Protein AF-A0A7C8KZ27-F1 (afdb_monomer_lite)

Secondary structure (DSSP, 8-state):
--------------------------SSPPPPHHHHHHS--------HHHHHHHHHHHHHHHHHHHHHHHHHHHHHSBTTSTTSS-BB--HHHHHHHHHHHHHHHH-

Foldseek 3Di:
DDDDDDDDDDDDDPPPPPPDPPPPPPVDDDDDPVCVVPPDDDDDDDPVVVVVVVVVVVVVVCCVPVVLVVLLQQCADPCPCPVHDYHNNVHNVRSVVVSVVVVVVVD

Structure (mmCIF, N/CA/C/O backbone):
data_AF-A0A7C8KZ27-F1
#
_entry.id   AF-A0A7C8KZ27-F1
#
loop_
_atom_site.group_PDB
_atom_site.id
_atom_site.type_symbol
_atom_site.label_atom_id
_atom_site.label_alt_id
_atom_site.label_comp_id
_atom_site.label_asym_id
_atom_site.label_entity_id
_atom_site.label_seq_id
_atom_site.pdbx_PDB_ins_code
_atom_site.Cartn_x
_atom_site.Cartn_y
_atom_site.Cartn_z
_atom_site.occupancy
_atom_site.B_iso_or_equiv
_atom_site.auth_seq_id
_atom_site.auth_comp_id
_atom_site.auth_asym_id
_atom_site.auth_atom_id
_atom_site.pdbx_PDB_model_num
ATOM 1 N N . MET A 1 1 ? -51.859 63.190 66.828 1.00 37.47 1 MET A N 1
ATOM 2 C CA . MET A 1 1 ? -52.276 63.936 65.622 1.00 37.47 1 MET A CA 1
ATOM 3 C C . MET A 1 1 ? -51.339 63.549 64.485 1.00 37.47 1 MET A C 1
ATOM 5 O O . MET A 1 1 ? -50.150 63.752 64.668 1.00 37.47 1 MET A O 1
ATOM 9 N N . ALA A 1 2 ? -51.906 63.023 63.384 1.00 42.22 2 ALA A N 1
ATOM 10 C CA . ALA A 1 2 ? -51.324 62.794 62.042 1.00 42.22 2 ALA A CA 1
ATOM 11 C C . ALA A 1 2 ? -50.141 61.805 61.908 1.00 42.22 2 ALA A C 1
ATOM 13 O O . ALA A 1 2 ? -49.336 61.688 62.817 1.00 42.22 2 ALA A O 1
ATOM 14 N N . SER A 1 3 ? -49.885 61.119 60.789 1.00 43.38 3 SER A N 1
ATOM 15 C CA . SER A 1 3 ? -50.639 60.583 59.634 1.00 43.38 3 SER A CA 1
ATOM 16 C C . SER A 1 3 ? -49.605 59.808 58.778 1.00 43.38 3 SER A C 1
ATOM 18 O O . SER A 1 3 ? -48.408 60.034 58.913 1.00 43.38 3 SER A O 1
ATOM 20 N N . ALA A 1 4 ? -50.086 58.905 57.925 1.00 48.12 4 ALA A N 1
ATOM 21 C CA . ALA A 1 4 ? -49.403 57.892 57.109 1.00 48.12 4 ALA A CA 1
ATOM 22 C C . ALA A 1 4 ? -48.397 58.345 56.014 1.00 48.12 4 ALA A C 1
ATOM 24 O O . ALA A 1 4 ? -48.444 59.486 55.561 1.00 48.12 4 ALA A O 1
ATOM 25 N N . ASN A 1 5 ? -47.604 57.352 55.549 1.00 40.06 5 ASN A N 1
ATOM 26 C CA . ASN A 1 5 ? -47.059 57.042 54.193 1.00 40.06 5 ASN A CA 1
ATOM 27 C C . ASN A 1 5 ? -45.568 56.639 54.280 1.00 40.06 5 ASN A C 1
ATOM 29 O O . ASN A 1 5 ? -44.807 57.312 54.954 1.00 40.06 5 ASN A O 1
ATOM 33 N N . GLY A 1 6 ? -45.033 55.580 53.660 1.00 42.25 6 GLY A N 1
ATOM 34 C CA . GLY A 1 6 ? -45.487 54.728 52.559 1.00 42.25 6 GLY A CA 1
ATOM 35 C C . GLY A 1 6 ? -44.383 54.647 51.486 1.00 42.25 6 GLY A C 1
ATOM 36 O O . GLY A 1 6 ? -43.960 55.690 51.002 1.00 42.25 6 GLY A O 1
ATOM 37 N N . THR A 1 7 ? -44.005 53.424 51.070 1.00 39.50 7 THR A N 1
ATOM 38 C CA . THR A 1 7 ? -43.188 53.060 49.873 1.00 39.50 7 THR A CA 1
ATOM 39 C C . THR A 1 7 ? -41.670 53.346 49.972 1.00 39.50 7 THR A C 1
ATOM 41 O O . THR A 1 7 ? -41.267 54.281 50.641 1.00 39.50 7 THR A O 1
ATOM 44 N N . ALA A 1 8 ? -40.735 52.578 49.403 1.00 44.12 8 ALA A N 1
ATOM 45 C CA . ALA A 1 8 ? -40.798 51.585 48.339 1.00 44.12 8 ALA A CA 1
ATOM 46 C C . ALA A 1 8 ? -39.702 50.512 48.514 1.00 44.12 8 ALA A C 1
ATOM 48 O O . ALA A 1 8 ? -38.590 50.779 48.966 1.00 44.12 8 ALA A O 1
ATOM 49 N N . SER A 1 9 ? -40.052 49.299 48.109 1.00 47.62 9 SER A N 1
ATOM 50 C CA . SER A 1 9 ? -39.172 48.197 47.741 1.00 47.62 9 SER A CA 1
ATOM 51 C C . SER A 1 9 ? -38.185 48.594 46.635 1.00 47.62 9 SER A C 1
A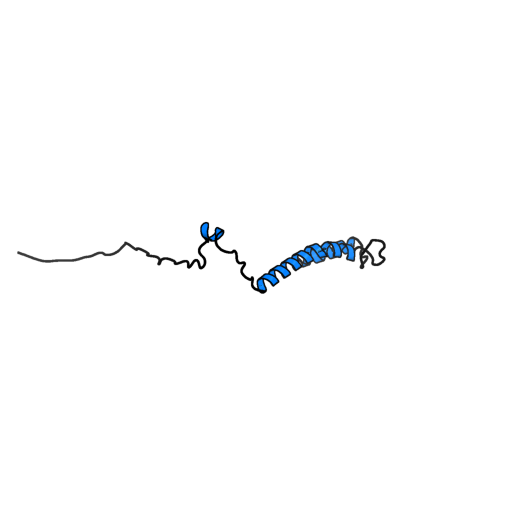TOM 53 O O . SER A 1 9 ? -38.570 49.255 45.674 1.00 47.62 9 SER A O 1
ATOM 55 N N . ASN A 1 10 ? -36.947 48.095 46.710 1.00 42.94 10 ASN A N 1
ATOM 56 C CA . ASN A 1 10 ? -36.163 47.814 45.508 1.00 42.94 10 ASN A CA 1
ATOM 57 C C . ASN A 1 10 ? -35.676 46.354 45.562 1.00 42.94 10 ASN A C 1
ATOM 59 O O . ASN A 1 10 ? -34.939 46.005 46.488 1.00 42.94 10 ASN A O 1
ATOM 63 N N . PRO A 1 11 ? -36.137 45.488 44.646 1.00 46.78 11 PRO A N 1
ATOM 64 C CA . PRO A 1 11 ? -35.748 44.089 44.576 1.00 46.78 11 PRO A CA 1
ATOM 65 C C . PRO A 1 11 ? -34.522 43.889 43.673 1.00 46.78 11 PRO A C 1
ATOM 67 O O . PRO A 1 11 ? -34.324 44.614 42.705 1.00 46.78 11 PRO A O 1
ATOM 70 N N . GLY A 1 12 ? -33.778 42.818 43.944 1.00 44.28 12 GLY A N 1
ATOM 71 C CA . GLY A 1 12 ? -33.083 42.051 42.912 1.00 44.28 12 GLY A CA 1
ATOM 72 C C . GLY A 1 12 ? -31.680 42.512 42.528 1.00 44.28 12 GLY A C 1
ATOM 73 O O . GLY A 1 12 ? -31.513 43.383 41.683 1.00 44.28 12 GLY A O 1
ATOM 74 N N . SER A 1 13 ? -30.673 41.789 43.022 1.00 50.72 13 SER A N 1
ATOM 75 C CA . SER A 1 13 ? -29.473 41.499 42.229 1.00 50.72 13 SER A CA 1
ATOM 76 C C . SER A 1 13 ? -28.721 40.260 42.721 1.00 50.72 13 SER A C 1
ATOM 78 O O . SER A 1 13 ? -27.498 40.265 42.720 1.00 50.72 13 SER A O 1
ATOM 80 N N . ASP A 1 14 ? -29.420 39.190 43.095 1.00 48.94 14 ASP A N 1
ATOM 81 C CA . ASP A 1 14 ? -28.772 37.885 43.255 1.00 48.94 14 ASP A CA 1
ATOM 82 C C . ASP A 1 14 ? -29.238 37.010 42.100 1.00 48.94 14 ASP A C 1
ATOM 84 O O . ASP A 1 14 ? -30.129 36.168 42.217 1.00 48.94 14 ASP A O 1
ATOM 88 N N . GLY A 1 15 ? -28.668 37.301 40.929 1.00 44.50 15 GLY A N 1
ATOM 89 C CA . GLY A 1 15 ? -28.728 36.428 39.768 1.00 44.50 15 GLY A CA 1
ATOM 90 C C . GLY A 1 15 ? -28.002 35.130 40.088 1.00 44.50 15 GLY A C 1
ATOM 91 O O . GLY A 1 15 ? -26.853 34.940 39.700 1.00 44.50 15 GLY A O 1
ATOM 92 N N . VAL A 1 16 ? -28.676 34.234 40.808 1.00 52.28 16 VAL A N 1
ATOM 93 C CA . VAL A 1 16 ? -28.365 32.811 40.791 1.00 52.28 16 VAL A CA 1
ATOM 94 C C . VAL A 1 16 ? -28.746 32.339 39.397 1.00 52.28 16 VAL A C 1
ATOM 96 O O . VAL A 1 16 ? -29.880 31.947 39.130 1.00 52.28 16 VAL A O 1
ATOM 99 N N . THR A 1 17 ? -27.789 32.425 38.477 1.00 45.62 17 THR A N 1
ATOM 100 C CA . THR A 1 17 ? -27.796 31.605 37.273 1.00 45.62 17 THR A CA 1
ATOM 101 C C . THR A 1 17 ? -27.621 30.168 37.747 1.00 45.62 17 THR A C 1
ATOM 103 O O . THR A 1 17 ? -26.513 29.642 37.800 1.00 45.62 17 THR A O 1
ATOM 106 N N . SER A 1 18 ? -28.714 29.540 38.179 1.00 52.72 18 SER A N 1
ATOM 107 C CA . SER A 1 18 ? -28.776 28.092 38.287 1.00 52.72 18 SER A CA 1
ATOM 108 C C . SER A 1 18 ? -28.808 27.572 36.858 1.00 52.72 18 SER A C 1
ATOM 110 O O . SER A 1 18 ? -29.882 27.380 36.280 1.00 52.72 18 SER A O 1
ATOM 112 N N . SER A 1 19 ? -27.627 27.404 36.262 1.00 51.22 19 SER A N 1
ATOM 113 C CA . SER A 1 19 ? -27.486 26.474 35.151 1.00 51.22 19 SER A CA 1
ATOM 114 C C . SER A 1 19 ? -28.129 25.164 35.618 1.00 51.22 19 SER A C 1
ATOM 116 O O . SER A 1 19 ? -27.817 24.716 36.729 1.00 51.22 19 SER A O 1
ATOM 118 N N . PRO A 1 20 ? -29.079 24.586 34.861 1.00 51.91 20 PRO A N 1
ATOM 119 C CA . PRO A 1 20 ? -29.580 23.256 35.171 1.00 51.91 20 PRO A CA 1
ATOM 120 C C . PRO A 1 20 ? -28.374 22.327 35.332 1.00 51.91 20 PRO A C 1
ATOM 122 O O . PRO A 1 20 ? -27.385 22.543 34.625 1.00 51.91 20 PRO A O 1
ATOM 125 N N . PRO A 1 21 ? -28.405 21.334 36.238 1.00 55.03 21 PRO A N 1
ATOM 126 C CA . PRO A 1 21 ? -27.373 20.313 36.235 1.00 55.03 21 PRO A CA 1
ATOM 127 C C . PRO A 1 21 ? -27.331 19.742 34.820 1.00 55.03 21 PRO A C 1
ATOM 129 O O . PRO A 1 21 ? -28.310 19.160 34.348 1.00 55.03 21 PRO A O 1
ATOM 132 N N . GLU A 1 22 ? -26.233 20.005 34.120 1.00 58.97 22 GLU A N 1
ATOM 133 C CA . GLU A 1 22 ? -25.909 19.350 32.870 1.00 58.97 22 GLU A CA 1
ATOM 134 C C . GLU A 1 22 ? -25.671 17.900 33.266 1.00 58.97 22 GLU A C 1
ATOM 136 O O . GLU A 1 22 ? -24.614 17.527 33.768 1.00 58.97 22 GLU A O 1
ATOM 141 N N . VAL A 1 23 ? -26.738 17.106 33.204 1.00 59.91 23 VAL A N 1
ATOM 142 C CA . VAL A 1 23 ? -26.631 15.660 33.278 1.00 59.91 23 VAL A CA 1
ATOM 143 C C . VAL A 1 23 ? -25.978 15.278 31.960 1.00 59.91 23 VAL A C 1
ATOM 145 O O . VAL A 1 23 ? -26.662 14.989 30.979 1.00 59.91 23 VAL A O 1
ATOM 148 N N . GLU A 1 24 ? -24.648 15.351 31.919 1.00 57.81 24 GLU A N 1
ATOM 149 C CA . GLU A 1 24 ? -23.877 14.506 31.025 1.00 57.81 24 GLU A CA 1
ATOM 150 C C . GLU A 1 24 ? -24.303 13.087 31.389 1.00 57.81 24 GLU A C 1
ATOM 152 O O . GLU A 1 24 ? -23.928 12.538 32.425 1.00 57.81 24 GLU A O 1
ATOM 157 N N . VAL A 1 25 ? -25.223 12.533 30.601 1.00 57.88 25 VAL A N 1
ATOM 158 C CA . VAL A 1 25 ? -25.524 11.111 30.654 1.00 57.88 25 VAL A CA 1
ATOM 159 C C . VAL A 1 25 ? -24.280 10.454 30.079 1.00 57.88 25 VAL A C 1
ATOM 161 O O . VAL A 1 25 ? -24.172 10.224 28.878 1.00 57.88 25 VAL A O 1
ATOM 164 N N . GLU A 1 26 ? -23.289 10.262 30.943 1.00 60.59 26 GLU A N 1
ATOM 165 C CA . GLU A 1 26 ? -22.161 9.391 30.692 1.00 60.59 26 GLU A CA 1
ATOM 166 C C . GLU A 1 26 ? -22.765 7.992 30.588 1.00 60.59 26 GLU A C 1
ATOM 168 O O . GLU A 1 26 ? -23.005 7.310 31.582 1.00 60.59 26 GLU A O 1
ATOM 173 N N . ASP A 1 27 ? -23.127 7.618 29.359 1.00 64.06 27 ASP A N 1
ATOM 174 C CA . ASP A 1 27 ? -23.883 6.405 29.016 1.00 64.06 27 ASP A CA 1
ATOM 175 C C . ASP A 1 27 ? -23.133 5.118 29.431 1.00 64.06 27 ASP A C 1
ATOM 177 O O . ASP A 1 27 ? -23.642 4.003 29.305 1.00 64.06 27 ASP A O 1
ATOM 181 N N . TYR A 1 28 ? -21.911 5.265 29.958 1.00 69.56 28 TYR A N 1
ATOM 182 C CA . TYR A 1 28 ? -21.110 4.202 30.529 1.00 69.56 28 TYR A CA 1
ATOM 183 C C . TYR A 1 28 ? -20.145 4.737 31.611 1.00 69.56 28 TYR A C 1
ATOM 185 O O . TYR A 1 28 ? -19.055 5.197 31.268 1.00 69.56 28 TYR A O 1
ATOM 193 N N . PRO A 1 29 ? -20.493 4.684 32.912 1.00 80.62 29 PRO A N 1
ATOM 194 C CA . PRO A 1 29 ? -19.553 5.057 33.967 1.00 80.62 29 PRO A CA 1
ATOM 195 C C . PRO A 1 29 ? -18.317 4.149 33.924 1.00 80.62 29 PRO A C 1
ATOM 197 O O . PRO A 1 29 ? -18.426 2.942 33.681 1.00 80.62 29 PRO A O 1
ATOM 200 N N . GLU A 1 30 ? -17.129 4.713 34.165 1.00 81.06 30 GLU A N 1
ATOM 201 C CA . GLU A 1 30 ? -15.903 3.914 34.199 1.00 81.06 30 GLU A CA 1
ATOM 202 C C . GLU A 1 30 ? -16.011 2.770 35.232 1.00 81.06 30 GLU A C 1
ATOM 204 O O . GLU A 1 30 ? -16.385 3.011 36.383 1.00 81.06 30 GLU A O 1
ATOM 209 N N . PRO A 1 31 ? -15.646 1.521 34.871 1.00 81.12 31 PRO A N 1
ATOM 210 C CA . PRO A 1 31 ? -15.827 0.388 35.769 1.00 81.12 31 PRO A CA 1
ATOM 211 C C . PRO A 1 31 ? -14.881 0.453 36.976 1.00 81.12 31 PRO A C 1
ATOM 213 O O . PRO A 1 31 ? -13.682 0.746 36.844 1.00 81.12 31 PRO A O 1
ATOM 216 N N . THR A 1 32 ? -15.416 0.124 38.154 1.00 86.25 32 THR A N 1
ATOM 217 C CA . THR A 1 32 ? -14.676 0.090 39.424 1.00 86.25 32 THR A CA 1
ATOM 218 C C . THR A 1 32 ? -13.604 -1.012 39.430 1.00 86.25 32 THR A C 1
ATOM 220 O O . THR A 1 32 ? -13.596 -1.923 38.598 1.00 86.25 32 THR A O 1
ATOM 223 N N . SER A 1 33 ? -12.642 -0.949 40.356 1.00 82.06 33 SER A N 1
ATOM 224 C CA . SER A 1 33 ? -11.555 -1.940 40.451 1.00 82.06 33 SER A CA 1
ATOM 225 C C . SER A 1 33 ? -12.052 -3.358 40.751 1.00 82.06 33 SER A C 1
ATOM 227 O O . SER 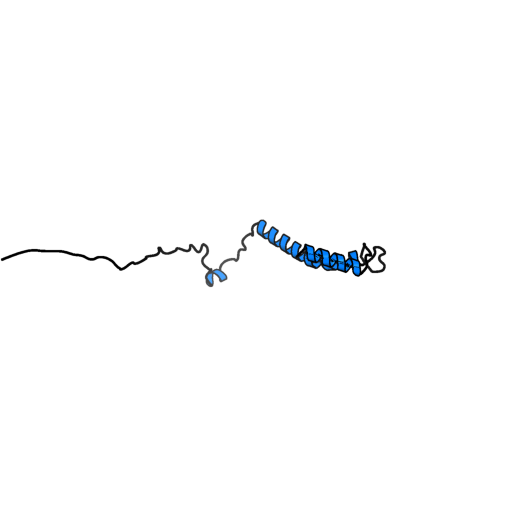A 1 33 ? -11.478 -4.323 40.249 1.00 82.06 33 SER A O 1
ATOM 229 N N . GLU A 1 34 ? -13.124 -3.485 41.534 1.00 79.12 34 GLU A N 1
ATOM 230 C CA . GLU A 1 34 ? -13.772 -4.766 41.835 1.00 79.12 34 GLU A CA 1
ATOM 231 C C . GLU A 1 34 ? -14.488 -5.325 40.599 1.00 79.12 34 GLU A C 1
ATOM 233 O O . GLU A 1 34 ? -14.358 -6.506 40.282 1.00 79.12 34 GLU A O 1
ATOM 238 N N . GLU A 1 35 ? -15.159 -4.461 39.837 1.00 78.81 35 GLU A N 1
ATOM 239 C CA . GLU A 1 35 ? -15.834 -4.806 38.586 1.00 78.81 35 GLU A CA 1
ATOM 240 C C . GLU A 1 35 ? -14.853 -5.249 37.498 1.00 78.81 35 GLU A C 1
ATOM 242 O O . GLU A 1 35 ? -15.058 -6.292 36.883 1.00 78.81 35 GLU A O 1
ATOM 247 N N . LYS A 1 36 ? -13.735 -4.537 37.314 1.00 80.81 36 LYS A N 1
ATOM 248 C CA . LYS A 1 36 ? -12.660 -4.934 36.383 1.00 80.81 36 LYS A CA 1
ATOM 249 C C . LYS A 1 36 ? -12.056 -6.305 36.723 1.00 80.81 36 LYS A C 1
ATOM 251 O O . LYS A 1 36 ? -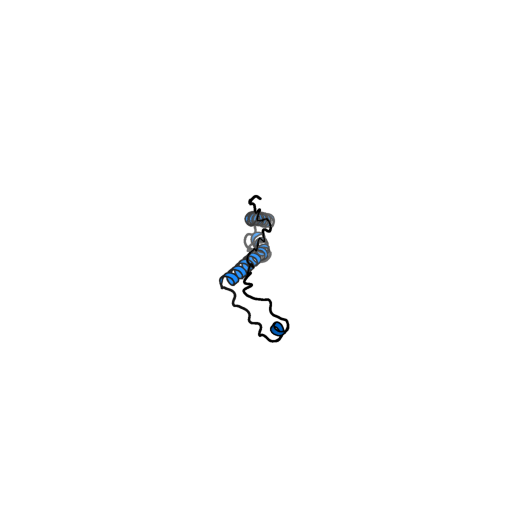11.588 -7.002 35.824 1.00 80.81 36 LYS A O 1
ATOM 256 N N . ALA A 1 37 ? -12.047 -6.689 38.002 1.00 80.56 37 ALA A N 1
ATOM 257 C CA . ALA A 1 37 ? -11.514 -7.973 38.458 1.00 80.56 37 ALA A CA 1
ATOM 258 C C . ALA A 1 37 ? -12.541 -9.118 38.390 1.00 80.56 37 ALA A C 1
ATOM 260 O O . ALA A 1 37 ? -12.159 -10.264 38.152 1.00 80.56 37 ALA A O 1
ATOM 261 N N . ALA A 1 38 ? -13.826 -8.825 38.610 1.00 81.44 38 ALA A N 1
ATOM 262 C CA . ALA A 1 38 ? -14.881 -9.831 38.728 1.00 81.44 38 ALA A CA 1
ATOM 263 C C . ALA A 1 38 ? -15.699 -10.042 37.441 1.00 81.44 38 ALA A C 1
ATOM 265 O O . ALA A 1 38 ? -16.202 -11.145 37.213 1.00 81.44 38 ALA A O 1
ATOM 266 N N . LEU A 1 39 ? -15.859 -9.016 36.596 1.00 85.19 39 LEU A N 1
ATOM 267 C CA . LEU A 1 39 ? -16.662 -9.102 35.374 1.00 85.19 39 LEU A CA 1
ATOM 268 C C . LEU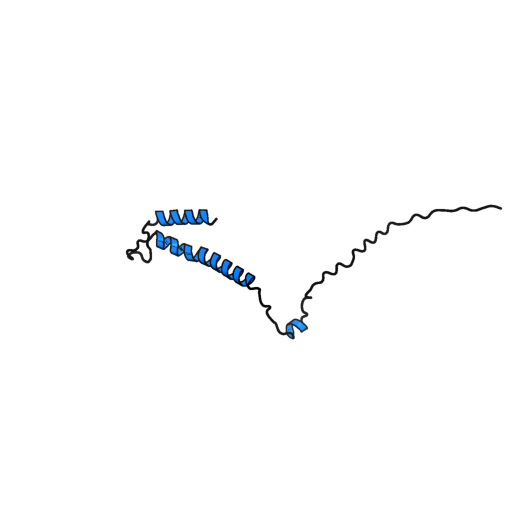 A 1 39 ? -15.868 -9.682 34.200 1.00 85.19 39 LEU A C 1
ATOM 270 O O . LEU A 1 39 ? -14.662 -9.493 34.040 1.00 85.19 39 LEU A O 1
ATOM 274 N N . ARG A 1 40 ? -16.585 -10.391 33.324 1.00 81.44 40 ARG A N 1
ATOM 275 C CA . ARG A 1 40 ? -16.025 -10.934 32.086 1.00 81.44 40 ARG A CA 1
ATOM 276 C C . ARG A 1 40 ? -15.812 -9.807 31.077 1.00 81.44 40 ARG A C 1
ATOM 278 O O . ARG A 1 40 ? -16.774 -9.165 30.669 1.00 81.44 40 ARG A O 1
ATOM 285 N N . HIS A 1 41 ? -14.587 -9.663 30.583 1.00 82.88 41 HIS A N 1
ATOM 286 C CA . HIS A 1 41 ? -14.291 -8.812 29.433 1.00 82.88 41 HIS A CA 1
ATOM 287 C C . HIS A 1 41 ? -14.966 -9.385 28.176 1.00 82.88 41 HIS A C 1
ATOM 289 O O . HIS A 1 41 ? -14.642 -10.490 27.734 1.00 82.88 41 HIS A O 1
ATOM 295 N N . VAL A 1 42 ? -15.933 -8.656 27.618 1.00 83.25 42 VAL A N 1
ATOM 296 C CA . VAL A 1 42 ? -16.608 -9.002 26.362 1.00 83.25 42 VAL A CA 1
ATOM 297 C C . VAL A 1 42 ? -16.251 -7.933 25.346 1.00 83.25 42 VAL A C 1
ATOM 299 O O . VAL A 1 42 ? -16.615 -6.777 25.526 1.00 83.25 42 VAL A O 1
ATOM 302 N N . ALA A 1 43 ? -15.523 -8.314 24.297 1.00 79.00 43 ALA A N 1
ATOM 303 C CA . ALA A 1 43 ? -15.291 -7.419 23.175 1.00 79.00 43 ALA A CA 1
ATOM 304 C C . ALA A 1 43 ? -16.615 -7.188 22.441 1.00 79.00 43 ALA A C 1
ATOM 306 O O . ALA A 1 43 ? -17.339 -8.139 22.130 1.00 79.00 43 ALA A O 1
ATOM 307 N N . GLU A 1 44 ? -16.928 -5.927 22.179 1.00 80.88 44 GLU A N 1
ATOM 308 C CA . GLU A 1 44 ? -18.030 -5.572 21.300 1.00 80.88 44 GLU A CA 1
ATOM 309 C C . GLU A 1 44 ? -17.700 -5.923 19.843 1.00 80.88 44 GLU A C 1
ATOM 311 O O . GLU A 1 44 ? -16.538 -5.996 19.432 1.00 80.88 44 GLU A O 1
ATOM 316 N N . ASN A 1 45 ? -18.740 -6.171 19.048 1.00 85.88 45 ASN A N 1
ATOM 317 C CA . ASN A 1 45 ? -18.567 -6.417 17.624 1.00 85.88 45 ASN A CA 1
ATOM 318 C C . ASN A 1 45 ? -18.447 -5.077 16.903 1.00 85.88 45 ASN A C 1
ATOM 320 O O . ASN A 1 45 ? -19.407 -4.310 16.851 1.00 85.88 45 ASN A O 1
ATOM 324 N N . LEU A 1 46 ? -17.285 -4.828 16.305 1.00 88.00 46 LEU A N 1
ATOM 325 C CA . LEU A 1 46 ? -17.093 -3.668 15.445 1.00 88.00 46 LEU A CA 1
ATOM 326 C C . LEU A 1 46 ? -18.016 -3.752 14.216 1.00 88.00 46 LEU A C 1
ATOM 328 O O . LEU A 1 46 ? -18.162 -4.834 13.632 1.00 88.00 46 LEU A O 1
ATOM 332 N N . PRO A 1 47 ? -18.613 -2.628 13.776 1.00 92.25 47 PRO A N 1
ATOM 333 C CA . PRO A 1 47 ? -19.427 -2.607 12.568 1.00 92.25 47 PRO A CA 1
ATOM 334 C C . P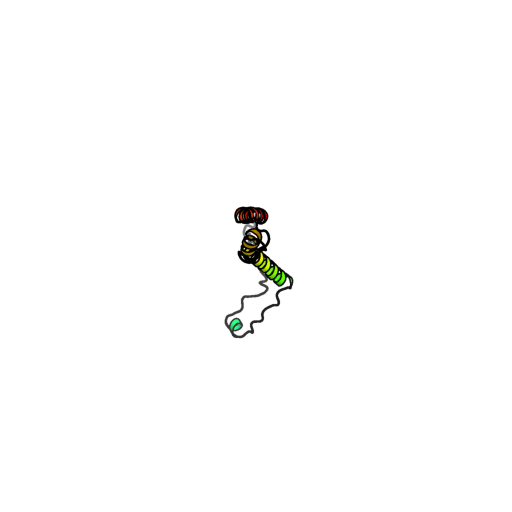RO A 1 47 ? -18.579 -2.975 11.344 1.00 92.25 47 PRO A C 1
ATOM 336 O O . PRO A 1 47 ? -17.382 -2.689 11.283 1.00 92.25 47 PRO A O 1
ATOM 339 N N . LEU A 1 48 ? -19.207 -3.572 10.326 1.00 91.88 48 LEU A N 1
ATOM 340 C CA . LEU A 1 48 ? -18.525 -3.995 9.093 1.00 91.88 48 LEU A CA 1
ATOM 341 C C . LEU A 1 48 ? -17.753 -2.841 8.424 1.00 91.88 48 LEU A C 1
ATOM 343 O O . LEU A 1 48 ? -16.687 -3.050 7.852 1.00 91.88 48 LEU A O 1
ATOM 347 N N . SER A 1 49 ? -18.263 -1.613 8.538 1.00 93.94 49 SER A N 1
ATOM 348 C CA . SER A 1 49 ? -17.594 -0.406 8.052 1.00 93.94 49 SER A CA 1
ATOM 349 C C . SER A 1 49 ? -16.212 -0.197 8.679 1.00 93.94 49 SER A C 1
ATOM 351 O O . SER A 1 49 ? -15.280 0.138 7.955 1.00 93.94 49 SER A O 1
ATOM 353 N N . ALA A 1 50 ? -16.042 -0.449 9.980 1.00 92.69 50 ALA A N 1
ATOM 354 C CA . ALA A 1 50 ? -14.751 -0.309 10.657 1.00 92.69 50 ALA A CA 1
ATOM 355 C C . ALA A 1 50 ? -13.719 -1.323 10.133 1.00 92.69 50 ALA A C 1
ATOM 357 O O . ALA A 1 50 ? -12.562 -0.971 9.911 1.00 92.69 50 ALA A O 1
ATOM 358 N N . TRP A 1 51 ? -14.148 -2.557 9.848 1.00 94.12 51 TRP A N 1
ATOM 359 C CA . TRP A 1 51 ? -13.297 -3.563 9.204 1.00 94.12 51 TRP A CA 1
ATOM 360 C C . TRP A 1 51 ? -12.890 -3.166 7.785 1.00 94.12 51 TRP A C 1
ATOM 362 O O . TRP A 1 51 ? -11.738 -3.362 7.404 1.00 94.12 51 TRP A O 1
ATOM 372 N N . LEU A 1 52 ? -13.807 -2.584 7.007 1.00 95.31 52 LEU A N 1
ATOM 373 C CA . LEU A 1 52 ? -13.493 -2.099 5.663 1.00 95.31 52 LEU A CA 1
ATOM 374 C C . LEU A 1 52 ? -12.476 -0.963 5.697 1.00 95.31 52 LEU A C 1
ATOM 376 O O . LEU A 1 52 ? -11.526 -1.002 4.924 1.00 95.31 52 LEU A O 1
ATOM 380 N N . VAL A 1 53 ? -12.631 0.001 6.609 1.00 94.75 53 VAL A N 1
ATOM 381 C CA . VAL A 1 53 ? -11.639 1.069 6.797 1.00 94.75 53 VAL A CA 1
ATOM 382 C C . VAL A 1 53 ? -10.277 0.466 7.138 1.00 94.75 53 VAL A C 1
ATOM 384 O O . VAL A 1 53 ? -9.303 0.772 6.464 1.00 94.75 53 VAL A O 1
ATOM 387 N N . ALA A 1 54 ? -10.207 -0.467 8.092 1.00 94.56 54 ALA A N 1
ATOM 388 C CA . ALA A 1 54 ? -8.949 -1.123 8.453 1.00 94.56 54 ALA A CA 1
ATOM 389 C C . ALA A 1 54 ? -8.288 -1.861 7.270 1.00 94.56 54 ALA A C 1
ATOM 391 O O . ALA A 1 54 ? -7.069 -1.802 7.111 1.00 94.56 54 ALA A O 1
ATOM 392 N N . ILE A 1 55 ? -9.073 -2.537 6.424 1.00 95.31 55 ILE A N 1
ATOM 393 C CA . ILE A 1 55 ? -8.563 -3.215 5.222 1.00 95.31 55 ILE A CA 1
ATOM 394 C C . ILE A 1 55 ? -8.088 -2.201 4.183 1.00 95.31 55 ILE A C 1
ATOM 396 O O . ILE A 1 55 ? -7.013 -2.381 3.622 1.00 95.31 55 ILE A O 1
ATOM 400 N N . VAL A 1 56 ? -8.863 -1.146 3.922 1.00 95.44 56 VAL A N 1
ATOM 401 C CA . VAL A 1 56 ? -8.501 -0.101 2.955 1.00 95.44 56 VAL A CA 1
ATOM 402 C C . VAL A 1 56 ? -7.210 0.594 3.374 1.00 95.44 56 VAL A C 1
ATOM 404 O O . VAL A 1 56 ? -6.316 0.733 2.547 1.00 95.44 56 VAL A O 1
ATOM 407 N N . GLU A 1 57 ? -7.071 0.939 4.652 1.00 94.19 57 GLU A N 1
ATOM 408 C CA . GLU A 1 57 ? -5.848 1.516 5.220 1.00 94.19 57 GLU A CA 1
ATOM 409 C C . GLU A 1 57 ? -4.654 0.556 5.102 1.00 94.19 57 GLU A C 1
ATOM 411 O O . GLU A 1 57 ? -3.562 0.946 4.689 1.00 94.19 57 GLU A O 1
ATOM 416 N N . LEU A 1 58 ? -4.847 -0.736 5.394 1.00 92.25 58 LEU A N 1
ATOM 417 C CA . LEU A 1 58 ? -3.795 -1.735 5.203 1.00 92.25 58 LEU A CA 1
ATOM 418 C C . LEU A 1 58 ? -3.397 -1.856 3.726 1.00 92.25 58 LEU A C 1
ATOM 420 O O . LEU A 1 58 ? -2.209 -1.949 3.425 1.00 92.25 58 LEU A O 1
ATOM 424 N N . CYS A 1 59 ? -4.369 -1.869 2.813 1.00 91.50 59 CYS A N 1
ATOM 425 C CA . CYS A 1 59 ? -4.136 -1.923 1.374 1.00 91.50 59 CYS A CA 1
ATOM 426 C C . CYS A 1 59 ? -3.415 -0.672 0.869 1.00 91.50 59 CYS A C 1
ATOM 428 O O . CYS A 1 59 ? -2.495 -0.812 0.070 1.00 91.50 59 CYS A O 1
ATOM 430 N N . GLU A 1 60 ? -3.777 0.516 1.354 1.00 92.12 60 GLU A N 1
ATOM 431 C CA . GLU A 1 60 ? -3.077 1.772 1.065 1.00 92.12 60 GLU A CA 1
ATOM 432 C C . GLU A 1 60 ? -1.602 1.638 1.440 1.00 92.12 60 GLU A C 1
ATOM 434 O O . GLU A 1 60 ? -0.725 1.737 0.578 1.00 92.12 60 GLU A O 1
ATOM 439 N N . ARG A 1 61 ? -1.335 1.263 2.694 1.00 88.75 61 ARG A N 1
ATOM 440 C CA . ARG A 1 61 ? 0.026 1.146 3.219 1.00 88.75 61 ARG A CA 1
ATOM 441 C C . ARG A 1 61 ? 0.823 0.060 2.506 1.00 88.75 61 ARG A C 1
ATOM 443 O O . ARG A 1 61 ? 2.012 0.224 2.224 1.00 88.75 61 ARG A O 1
ATOM 450 N N . PHE A 1 62 ? 0.169 -1.063 2.220 1.00 87.75 62 PHE A N 1
ATOM 451 C CA . PHE A 1 62 ? 0.762 -2.194 1.523 1.00 87.75 62 PHE A CA 1
ATOM 452 C C . PHE A 1 62 ? 1.114 -1.836 0.084 1.00 87.75 62 PHE A C 1
ATOM 454 O O . PHE A 1 62 ? 2.225 -2.122 -0.352 1.00 87.75 62 PHE A O 1
ATOM 461 N N . SER A 1 63 ? 0.210 -1.200 -0.658 1.00 87.19 63 SER A N 1
ATOM 462 C CA . SER A 1 63 ? 0.474 -0.790 -2.034 1.00 87.19 63 SER A CA 1
ATOM 463 C C . SER A 1 63 ? 1.537 0.302 -2.092 1.00 87.19 63 SER A C 1
ATOM 465 O O . SER A 1 63 ? 2.437 0.206 -2.926 1.00 87.19 63 SER A O 1
ATOM 467 N N . TYR A 1 64 ? 1.502 1.275 -1.176 1.00 84.12 64 TYR A N 1
ATOM 468 C CA . TYR A 1 64 ? 2.468 2.372 -1.136 1.00 84.12 64 TYR A CA 1
ATOM 469 C C . TYR A 1 64 ? 3.911 1.860 -1.001 1.00 84.12 64 TYR A C 1
ATOM 471 O O . TYR A 1 64 ? 4.761 2.160 -1.840 1.00 84.12 64 TYR A O 1
ATOM 479 N N . TYR A 1 65 ? 4.189 1.009 -0.008 1.00 86.69 65 TYR A N 1
ATOM 480 C CA . TYR A 1 65 ? 5.545 0.484 0.201 1.00 86.69 65 TYR A CA 1
ATOM 481 C C . TYR A 1 65 ? 5.858 -0.768 -0.632 1.00 86.69 65 TYR A C 1
ATOM 483 O O . TYR A 1 65 ? 6.987 -0.946 -1.095 1.00 86.69 65 TYR A O 1
ATOM 491 N N . GLY A 1 66 ? 4.878 -1.647 -0.841 1.00 83.50 66 GLY A N 1
ATOM 492 C CA . GLY A 1 66 ? 5.056 -2.932 -1.520 1.00 83.50 66 GLY A CA 1
ATOM 493 C C . GLY A 1 66 ? 5.276 -2.791 -3.023 1.00 83.50 66 GLY A C 1
ATOM 494 O O . GLY A 1 66 ? 6.081 -3.524 -3.605 1.00 83.50 66 GLY A O 1
ATOM 495 N N . CYS A 1 67 ? 4.624 -1.819 -3.666 1.00 82.56 67 CYS A N 1
ATOM 496 C CA . CYS A 1 67 ? 4.817 -1.590 -5.094 1.00 82.56 67 CYS A CA 1
ATOM 497 C C . CYS A 1 67 ? 6.113 -0.832 -5.398 1.00 82.56 67 CYS A C 1
ATOM 499 O O . CYS A 1 67 ? 6.678 -1.054 -6.464 1.00 82.56 67 CYS A O 1
ATOM 501 N N . GLN A 1 68 ? 6.635 -0.005 -4.485 1.00 81.56 68 GLN A N 1
ATOM 502 C CA . GLN A 1 68 ? 7.788 0.869 -4.745 1.00 81.56 68 GLN A CA 1
ATOM 503 C C . GLN A 1 68 ? 9.031 0.100 -5.240 1.00 81.56 68 GLN A C 1
ATOM 505 O O . GLN A 1 68 ? 9.634 0.456 -6.255 1.00 81.56 68 GLN A O 1
ATOM 510 N N . GLY A 1 69 ? 9.386 -1.007 -4.578 1.00 80.56 69 GLY A N 1
ATOM 511 C CA . GLY A 1 69 ? 10.514 -1.853 -4.991 1.00 80.56 69 GLY A CA 1
ATOM 512 C C . GLY A 1 69 ? 10.239 -2.676 -6.255 1.00 80.56 69 GLY A C 1
ATOM 513 O O . GLY A 1 69 ? 11.142 -2.889 -7.070 1.00 80.56 69 GLY A O 1
ATOM 514 N N . LEU A 1 70 ? 8.994 -3.123 -6.448 1.00 83.81 70 LEU A N 1
ATOM 515 C CA . LEU A 1 70 ? 8.594 -3.865 -7.646 1.00 83.81 70 LEU A CA 1
ATOM 516 C C . LEU A 1 70 ? 8.667 -2.974 -8.887 1.00 83.81 70 LEU A C 1
ATOM 518 O O . LEU A 1 70 ? 9.192 -3.393 -9.914 1.00 83.81 70 LEU A O 1
ATOM 522 N N . PHE A 1 71 ? 8.187 -1.737 -8.769 1.00 84.69 71 PHE A N 1
ATOM 523 C CA . PHE A 1 71 ? 8.116 -0.770 -9.856 1.00 84.69 71 PHE A CA 1
ATOM 524 C C . PHE A 1 71 ? 9.507 -0.435 -10.396 1.00 84.69 71 PHE A C 1
ATOM 526 O O . PHE A 1 71 ? 9.745 -0.523 -11.601 1.00 84.69 71 PHE A O 1
ATOM 533 N N . GLN A 1 72 ? 10.459 -0.166 -9.494 1.00 86.25 72 GLN A N 1
ATOM 534 C CA . GLN A 1 72 ? 11.842 0.124 -9.866 1.00 86.25 72 GLN A CA 1
ATOM 535 C C . GLN A 1 72 ? 12.467 -1.033 -10.657 1.00 86.25 72 GLN A C 1
ATOM 537 O O . GLN A 1 72 ? 13.039 -0.816 -11.723 1.00 86.25 72 GLN A O 1
ATOM 542 N N . ASN A 1 73 ? 12.330 -2.270 -10.166 1.00 86.62 73 ASN A N 1
ATOM 543 C CA . ASN A 1 73 ? 12.902 -3.449 -10.822 1.00 86.62 73 ASN A CA 1
ATOM 544 C C . ASN A 1 73 ? 12.195 -3.780 -12.145 1.00 86.62 73 ASN A C 1
ATOM 546 O O . ASN A 1 73 ? 12.860 -4.094 -13.131 1.00 86.62 73 ASN A O 1
ATOM 550 N N . PHE A 1 74 ? 10.866 -3.659 -12.182 1.00 88.06 74 PHE A N 1
ATOM 551 C CA . PHE A 1 74 ? 10.050 -3.927 -13.364 1.00 88.06 74 PHE A CA 1
ATOM 552 C C . PHE A 1 74 ? 10.381 -2.990 -14.526 1.00 88.06 74 PHE A C 1
ATOM 554 O O . PHE A 1 74 ? 10.474 -3.438 -15.673 1.00 88.06 74 PHE A O 1
ATOM 561 N N . ILE A 1 75 ? 10.590 -1.705 -14.225 1.00 89.12 75 ILE A N 1
ATOM 562 C CA . ILE A 1 75 ? 10.927 -0.693 -15.225 1.00 89.12 75 ILE A CA 1
ATOM 563 C C . ILE A 1 75 ? 12.380 -0.821 -15.684 1.00 89.12 75 ILE A C 1
ATOM 565 O O . ILE A 1 75 ? 12.665 -0.780 -16.880 1.00 89.12 75 ILE A O 1
ATOM 569 N N . GLN A 1 76 ? 13.301 -0.969 -14.734 1.00 88.00 76 GLN A N 1
ATOM 570 C CA . GLN A 1 76 ? 14.736 -0.951 -14.991 1.00 88.00 76 GLN A CA 1
ATOM 571 C C . GLN A 1 76 ? 15.201 -2.158 -15.807 1.00 88.00 76 GLN A C 1
ATOM 573 O O . GLN A 1 76 ? 15.982 -1.993 -16.745 1.00 88.00 76 GLN A O 1
ATOM 578 N N . ARG A 1 77 ? 14.744 -3.362 -15.444 1.00 86.50 77 ARG A N 1
ATOM 579 C CA . ARG A 1 77 ? 15.301 -4.620 -15.952 1.00 86.50 77 ARG A CA 1
ATOM 580 C C . ARG A 1 77 ? 14.526 -5.126 -17.170 1.00 86.50 77 ARG A C 1
ATOM 582 O O . ARG A 1 77 ? 13.295 -5.030 -17.198 1.00 86.50 77 ARG A O 1
ATOM 589 N N . PRO A 1 78 ? 15.214 -5.676 -18.181 1.00 83.38 78 PRO A N 1
ATOM 590 C CA . PRO A 1 78 ? 14.569 -6.293 -19.334 1.00 83.38 78 PRO A CA 1
ATOM 591 C C . PRO A 1 78 ? 13.976 -7.671 -18.997 1.00 83.38 78 PRO A C 1
ATOM 593 O O . PRO A 1 78 ? 14.479 -8.390 -18.137 1.00 83.38 78 PRO A O 1
ATOM 596 N N . TYR A 1 79 ? 12.959 -8.089 -19.757 1.00 84.25 79 TYR A N 1
ATOM 597 C CA . TYR A 1 79 ? 12.309 -9.405 -19.615 1.00 84.25 79 TYR A CA 1
ATOM 598 C C . TYR A 1 79 ? 13.226 -10.612 -19.911 1.00 84.25 79 TYR A C 1
ATOM 600 O O . TYR A 1 79 ? 12.870 -11.755 -19.646 1.00 84.25 79 TYR A O 1
ATOM 608 N N . ASN A 1 80 ? 14.433 -10.385 -20.442 1.00 82.19 80 ASN A N 1
ATOM 609 C CA . ASN A 1 80 ? 15.379 -11.447 -20.806 1.00 82.19 80 ASN A CA 1
ATOM 610 C C . ASN A 1 80 ? 15.940 -12.239 -19.603 1.00 82.19 80 ASN A C 1
ATOM 612 O O . ASN A 1 80 ? 16.725 -13.164 -19.801 1.00 82.19 80 ASN A O 1
ATOM 616 N N . GLY A 1 81 ? 15.578 -11.864 -18.370 1.00 74.31 81 GLY A N 1
ATOM 617 C CA . GLY A 1 81 ? 15.913 -12.583 -17.140 1.00 74.31 81 GLY A CA 1
ATOM 618 C C . GLY A 1 81 ? 17.380 -12.494 -16.717 1.00 74.31 81 GLY A C 1
ATOM 619 O O . GLY A 1 81 ? 17.732 -13.004 -15.656 1.00 74.31 81 GLY A O 1
ATOM 620 N N . ARG A 1 82 ? 18.244 -11.822 -17.492 1.00 76.81 82 ARG A N 1
ATOM 621 C CA . ARG A 1 82 ? 19.691 -11.766 -17.224 1.00 76.81 82 ARG A CA 1
ATOM 622 C C . ARG A 1 82 ? 20.039 -10.936 -15.988 1.00 76.81 82 ARG A C 1
ATOM 624 O O . ARG A 1 82 ? 21.067 -11.170 -15.365 1.00 76.81 82 ARG A O 1
ATOM 631 N N . GLU A 1 83 ? 19.172 -9.994 -15.631 1.00 78.62 83 GLU A N 1
ATOM 632 C CA . GLU A 1 83 ? 19.341 -9.077 -14.496 1.00 78.62 83 GLU A CA 1
ATOM 633 C C . GLU A 1 83 ? 18.306 -9.334 -13.383 1.00 78.62 83 GLU A C 1
ATOM 635 O O . GLU A 1 83 ? 18.170 -8.544 -12.452 1.00 78.62 83 GLU A O 1
ATOM 640 N N . GLY A 1 84 ? 17.577 -10.456 -13.453 1.00 82.25 84 GLY A N 1
ATOM 641 C CA . GLY A 1 84 ? 16.480 -10.806 -12.547 1.00 82.25 84 GLY A CA 1
ATOM 642 C C . GLY A 1 84 ? 15.092 -10.392 -13.066 1.00 82.25 84 GLY A C 1
ATOM 643 O O . GLY A 1 84 ? 14.966 -9.979 -14.218 1.00 82.25 84 GLY A O 1
ATOM 644 N N . PRO A 1 85 ? 14.036 -10.519 -12.237 1.00 77.00 85 PRO A N 1
ATOM 645 C CA . PRO A 1 85 ? 12.659 -10.255 -12.654 1.00 77.00 85 PRO A CA 1
ATOM 646 C C . PRO A 1 85 ? 12.454 -8.787 -13.048 1.00 77.00 85 PRO A C 1
ATOM 648 O O . PRO A 1 85 ? 12.717 -7.883 -12.254 1.00 77.00 85 PRO A O 1
ATOM 651 N N . GLY A 1 86 ? 11.968 -8.567 -14.268 1.00 84.81 86 GLY A N 1
ATOM 652 C CA . GLY A 1 86 ? 11.623 -7.263 -14.828 1.00 84.81 86 GLY A CA 1
ATOM 653 C C . GLY A 1 86 ? 10.960 -7.415 -16.192 1.00 84.81 86 GLY A C 1
ATOM 654 O O . GLY A 1 86 ? 10.777 -8.541 -16.658 1.00 84.81 86 GLY A O 1
ATOM 655 N N . ALA A 1 87 ? 10.567 -6.310 -16.825 1.00 85.56 87 ALA A N 1
ATOM 656 C CA . ALA A 1 87 ? 9.876 -6.384 -18.111 1.00 85.56 87 ALA A CA 1
ATOM 657 C C . ALA A 1 87 ? 10.253 -5.276 -19.092 1.00 85.56 87 ALA A C 1
ATOM 659 O O . ALA A 1 87 ? 10.479 -5.571 -20.264 1.00 85.56 87 ALA A O 1
ATOM 660 N N . LEU A 1 88 ? 10.320 -4.019 -18.642 1.00 84.62 88 LEU A N 1
ATOM 661 C CA . LEU A 1 88 ? 10.358 -2.885 -19.569 1.00 84.62 88 LEU A CA 1
ATOM 662 C C . LEU A 1 88 ? 11.760 -2.566 -20.095 1.00 84.62 88 LEU A C 1
ATOM 664 O O . LEU A 1 88 ? 11.874 -2.024 -21.190 1.00 84.62 88 LEU A O 1
ATOM 668 N N . GLY A 1 89 ? 12.824 -2.895 -19.355 1.00 84.31 89 GLY A N 1
ATOM 669 C CA . GLY A 1 89 ? 14.204 -2.670 -19.806 1.00 84.31 89 GLY A CA 1
ATOM 670 C C . GLY A 1 89 ? 14.546 -1.207 -20.114 1.00 84.31 89 GLY A C 1
ATOM 671 O O . GLY A 1 89 ? 15.447 -0.945 -20.906 1.00 84.31 89 GLY A O 1
ATOM 672 N N . LEU A 1 90 ? 13.846 -0.251 -19.495 1.00 84.56 90 LEU A N 1
ATOM 673 C CA . LEU A 1 90 ? 14.041 1.194 -19.682 1.00 84.56 90 LEU A CA 1
ATOM 674 C C . LEU A 1 90 ? 15.301 1.723 -18.964 1.00 84.56 90 LEU A C 1
ATOM 676 O O . LEU A 1 90 ? 15.603 2.919 -19.010 1.00 84.56 90 LEU A O 1
ATOM 680 N N . GLY A 1 91 ? 16.039 0.837 -18.288 1.00 85.88 91 GLY A N 1
ATOM 681 C CA . GLY A 1 91 ? 17.243 1.166 -17.540 1.00 85.88 91 GLY A CA 1
ATOM 682 C C . GLY A 1 91 ? 16.970 2.063 -16.331 1.00 85.88 91 GLY A C 1
ATOM 683 O O . GLY A 1 91 ? 15.829 2.333 -15.951 1.00 85.88 91 GLY A O 1
ATOM 684 N N . GLN A 1 92 ? 18.047 2.543 -15.706 1.00 85.81 92 GLN A N 1
ATOM 685 C CA . GLN A 1 92 ? 17.954 3.383 -14.505 1.00 85.81 92 GLN A CA 1
ATOM 686 C C . GLN A 1 92 ? 17.221 4.700 -14.764 1.00 85.81 92 GLN A C 1
ATOM 688 O O . GLN A 1 92 ? 16.412 5.125 -13.947 1.00 85.81 92 GLN A O 1
ATOM 693 N N . HIS A 1 93 ? 17.479 5.336 -15.908 1.00 86.25 93 HIS A N 1
ATOM 694 C CA . HIS A 1 93 ? 16.906 6.643 -16.223 1.00 86.25 93 HIS A CA 1
ATOM 695 C C . HIS A 1 93 ? 15.382 6.590 -16.363 1.00 86.25 93 HIS A C 1
ATOM 697 O O . HIS A 1 93 ? 14.695 7.446 -15.810 1.00 86.25 93 HIS A O 1
ATOM 703 N N . GLY A 1 94 ? 14.843 5.570 -17.042 1.00 86.06 94 GLY A N 1
ATOM 704 C CA . GLY A 1 94 ? 13.395 5.404 -17.160 1.00 86.06 94 GLY A CA 1
ATOM 705 C C . GLY A 1 94 ? 12.732 4.983 -15.850 1.00 86.06 94 GLY A C 1
ATOM 706 O O . GLY A 1 94 ? 11.654 5.480 -15.537 1.00 86.06 94 GLY A O 1
ATOM 707 N N . ALA A 1 95 ? 13.392 4.134 -15.053 1.00 87.31 95 ALA A N 1
ATOM 708 C CA . ALA A 1 95 ? 12.899 3.733 -13.734 1.00 87.31 95 ALA A CA 1
ATOM 709 C C . ALA A 1 95 ? 12.787 4.924 -12.779 1.00 87.31 95 ALA A C 1
ATOM 711 O O . ALA A 1 95 ? 11.735 5.134 -12.182 1.00 87.31 95 ALA A O 1
ATOM 712 N N . THR A 1 96 ? 13.824 5.759 -12.716 1.00 87.44 96 THR A N 1
ATOM 713 C CA . THR A 1 96 ? 13.799 6.981 -11.910 1.00 87.44 96 THR A CA 1
ATOM 714 C C . THR A 1 96 ? 12.765 7.977 -12.430 1.00 87.44 96 THR A C 1
ATOM 716 O O . THR A 1 96 ? 11.988 8.489 -11.637 1.00 87.44 96 THR A O 1
ATOM 719 N N . GLY A 1 97 ? 12.695 8.224 -13.744 1.00 87.94 97 GLY A N 1
ATOM 720 C CA . GLY A 1 97 ? 11.741 9.183 -14.315 1.00 87.94 97 GLY A CA 1
ATOM 721 C C . GLY A 1 97 ? 10.277 8.808 -14.068 1.00 87.94 97 GLY A C 1
ATOM 722 O O . GLY A 1 97 ? 9.489 9.646 -13.632 1.00 87.94 97 GLY A O 1
ATOM 723 N N . LEU A 1 98 ? 9.917 7.538 -14.283 1.00 86.25 98 LEU A N 1
ATOM 724 C CA . LEU A 1 98 ? 8.576 7.036 -13.975 1.00 86.25 98 LEU A CA 1
ATOM 725 C C . LEU A 1 98 ? 8.316 7.007 -12.466 1.00 86.25 98 LEU A C 1
ATOM 727 O O . LEU A 1 98 ? 7.230 7.386 -12.042 1.00 86.25 98 LEU A O 1
ATOM 731 N N . GLY A 1 99 ? 9.305 6.628 -11.652 1.00 87.00 99 GLY A N 1
ATOM 732 C CA . GLY A 1 99 ? 9.200 6.690 -10.193 1.00 87.00 99 GLY A CA 1
ATOM 733 C C . GLY A 1 99 ? 8.899 8.105 -9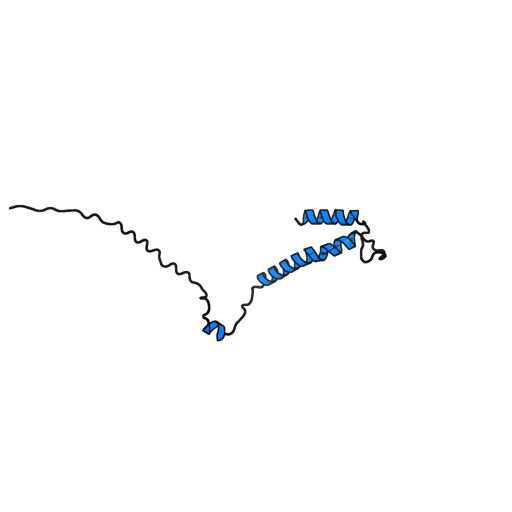.691 1.00 87.00 99 GLY A C 1
ATOM 734 O O . GLY A 1 99 ? 7.971 8.294 -8.912 1.00 87.00 99 GLY A O 1
ATOM 735 N N . THR A 1 100 ? 9.613 9.114 -10.197 1.00 86.25 100 THR A N 1
ATOM 736 C CA . THR A 1 100 ? 9.364 10.524 -9.864 1.00 86.25 100 THR A CA 1
ATOM 737 C C . THR A 1 100 ? 7.994 10.999 -10.348 1.00 86.25 100 THR A C 1
ATOM 739 O O . THR A 1 100 ? 7.317 11.717 -9.619 1.00 86.25 100 THR A O 1
ATOM 742 N N . PHE A 1 101 ? 7.549 10.582 -11.537 1.00 86.81 101 PHE A N 1
ATOM 743 C CA . PHE A 1 101 ? 6.202 10.892 -12.026 1.00 86.81 101 PHE A CA 1
ATOM 744 C C . PHE A 1 101 ? 5.108 10.319 -11.113 1.00 86.81 101 PHE A C 1
ATOM 746 O O . PHE A 1 101 ? 4.188 11.040 -10.736 1.00 86.81 101 PHE A O 1
ATOM 753 N N . PHE A 1 102 ? 5.220 9.047 -10.722 1.00 83.06 102 PHE A N 1
ATOM 754 C CA . PHE A 1 102 ? 4.263 8.429 -9.801 1.00 83.06 102 PHE A CA 1
ATOM 755 C C . PHE A 1 102 ? 4.287 9.092 -8.428 1.00 83.06 102 PHE A C 1
ATOM 757 O O . PHE A 1 102 ? 3.238 9.292 -7.828 1.00 83.06 102 PHE A O 1
ATOM 764 N N . GLN A 1 103 ? 5.467 9.487 -7.955 1.00 85.94 103 GLN A N 1
ATOM 765 C CA . GLN A 1 103 ? 5.583 10.229 -6.711 1.00 85.94 103 GLN A CA 1
ATOM 766 C C . GLN A 1 103 ? 4.896 11.599 -6.798 1.00 85.94 103 GLN A C 1
ATOM 768 O O . GLN A 1 103 ? 4.177 11.955 -5.878 1.00 85.94 103 GLN A O 1
ATOM 773 N N . PHE A 1 104 ? 5.049 12.335 -7.904 1.00 87.38 104 PHE A N 1
ATOM 774 C CA . PHE A 1 104 ? 4.298 13.575 -8.143 1.00 87.38 104 PHE A CA 1
ATOM 775 C C . PHE A 1 104 ? 2.780 13.350 -8.186 1.00 87.38 104 PHE A C 1
ATOM 777 O O . PHE A 1 104 ? 2.028 14.204 -7.750 1.00 87.38 104 PHE A O 1
ATOM 784 N N . TRP A 1 105 ? 2.322 12.229 -8.736 1.00 81.00 105 TRP A N 1
ATOM 785 C CA . TRP A 1 105 ? 0.893 11.944 -8.854 1.00 81.00 105 TRP A CA 1
ATOM 786 C C . TRP A 1 105 ? 0.237 11.554 -7.521 1.00 81.00 105 TRP A C 1
ATOM 788 O O . TRP A 1 105 ? -0.935 11.847 -7.297 1.00 81.00 105 TRP A O 1
ATOM 798 N N . CYS A 1 106 ? 0.970 10.849 -6.660 1.00 79.00 106 CYS A N 1
ATOM 799 C CA . CYS A 1 106 ? 0.451 10.335 -5.393 1.00 79.00 106 CYS A CA 1
ATOM 800 C C . CYS A 1 106 ? 0.524 11.338 -4.227 1.00 79.00 106 CYS A C 1
ATOM 802 O O . CYS A 1 106 ? -0.050 11.051 -3.177 1.00 79.00 106 CYS A O 1
ATOM 804 N N . TYR A 1 107 ? 1.233 12.459 -4.387 1.00 72.25 107 TYR A N 1
ATOM 805 C CA . TYR A 1 107 ? 1.383 13.522 -3.386 1.00 72.25 107 TYR A CA 1
ATOM 806 C C . TYR A 1 107 ? 0.706 14.812 -3.844 1.00 72.25 107 TYR A C 1
ATOM 808 O O . TYR A 1 107 ? 0.044 15.445 -2.993 1.00 72.25 107 TYR A O 1
#

Sequence (107 aa):
MASANGTASNPGSDGVTSSPPEVEVEDYPEPTSEEKAALRHVAENLPLSAWLVAIVELCERFSYYGCQGLFQNFIQRPYNGREGPGALGLGQHGATGLGTFFQFWCY

pLDDT: mean 76.16, std 16.65, range [37.47, 95.44]

Organism: Orbilia oligospora (NCBI:txid2813651)

InterPro domains:
  IPR036259 MFS transporter superfamily [G3DSA:1.20.1250.20] (30-107)

Radius of gyration: 36.93 Å; chains: 1; bounding box: 72×76×86 Å